Protein AF-A0A9Q1I9L5-F1 (afdb_monomer_lite)

Sequence (122 aa):
MADRPVIKAEGKSGGIVIKDEWPGYHLDLFTYPEHYSGDLECIYLPHGIIMDRTERLARNIMEDLGDHDIVVLCVLKGGYQFCADLVEFIKALSRNSTRSLLMRVDFIRVKSYLQNSAGSPE

Structure (mmCIF, N/CA/C/O backbone):
data_AF-A0A9Q1I9L5-F1
#
_entry.id   AF-A0A9Q1I9L5-F1
#
loop_
_atom_site.group_PDB
_atom_site.id
_atom_site.type_symbol
_atom_site.label_atom_id
_atom_site.label_alt_id
_atom_site.label_comp_id
_atom_site.label_asym_id
_atom_site.label_entity_id
_atom_site.label_seq_id
_atom_site.pdbx_PDB_ins_code
_atom_site.Cartn_x
_atom_site.Cartn_y
_atom_site.Cartn_z
_atom_site.occupancy
_atom_site.B_iso_or_equiv
_atom_site.auth_seq_id
_atom_site.auth_comp_id
_atom_site.auth_asym_id
_atom_site.auth_atom_id
_atom_site.pdbx_PDB_model_num
ATOM 1 N N . MET A 1 1 ? 4.963 34.955 -19.134 1.00 38.97 1 MET A N 1
ATOM 2 C CA . MET A 1 1 ? 3.870 33.976 -19.305 1.00 38.97 1 MET A CA 1
ATOM 3 C C . MET A 1 1 ? 4.490 32.740 -19.938 1.00 38.97 1 MET A C 1
ATOM 5 O O . MET A 1 1 ? 4.643 32.700 -21.146 1.00 38.97 1 MET A O 1
ATOM 9 N N . ALA A 1 2 ? 5.017 31.828 -19.120 1.00 39.06 2 ALA A N 1
ATOM 10 C CA . ALA A 1 2 ? 5.606 30.579 -19.596 1.00 39.06 2 ALA A CA 1
ATOM 11 C C . ALA A 1 2 ? 4.666 29.457 -19.164 1.00 39.06 2 ALA A C 1
ATOM 13 O O . ALA A 1 2 ? 4.464 29.241 -17.968 1.00 39.06 2 ALA A O 1
ATOM 14 N N . ASP A 1 3 ? 4.034 28.847 -20.158 1.00 41.41 3 ASP A N 1
ATOM 15 C CA . ASP A 1 3 ? 3.136 27.713 -20.020 1.00 41.41 3 ASP A CA 1
ATOM 16 C C . ASP A 1 3 ? 3.914 26.532 -19.422 1.00 41.41 3 ASP A C 1
ATOM 18 O O . ASP A 1 3 ? 4.975 26.149 -19.923 1.00 41.41 3 ASP A O 1
ATOM 22 N N . ARG A 1 4 ? 3.445 26.013 -18.284 1.00 45.28 4 ARG A N 1
ATOM 23 C CA . ARG A 1 4 ? 4.016 24.808 -17.671 1.00 45.28 4 ARG A CA 1
ATOM 24 C C . ARG A 1 4 ? 3.456 23.612 -18.435 1.00 45.28 4 ARG A C 1
ATOM 26 O O . ARG A 1 4 ? 2.237 23.537 -18.566 1.00 45.28 4 ARG A O 1
ATOM 33 N N . PRO A 1 5 ? 4.284 22.654 -18.880 1.00 41.72 5 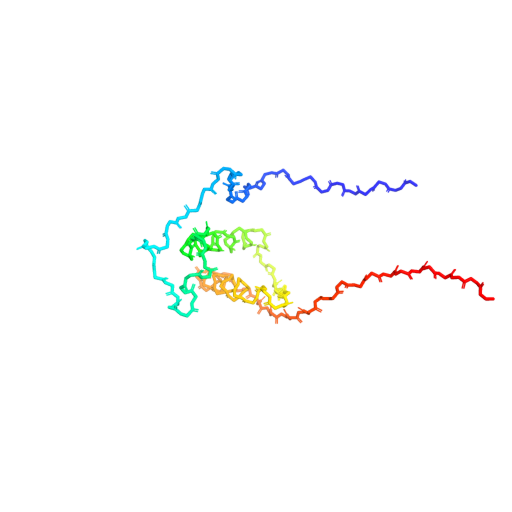PRO A N 1
ATOM 34 C CA . PRO A 1 5 ? 3.770 21.492 -19.581 1.00 41.72 5 PRO A CA 1
ATOM 35 C C . PRO A 1 5 ? 2.852 20.703 -18.642 1.00 41.72 5 PRO A C 1
ATOM 37 O O . PRO A 1 5 ? 3.290 20.153 -17.628 1.00 41.72 5 PRO A O 1
ATOM 40 N N . VAL A 1 6 ? 1.563 20.672 -18.978 1.00 44.88 6 VAL A N 1
ATOM 41 C CA . VAL A 1 6 ? 0.591 19.758 -18.382 1.00 44.88 6 VAL A CA 1
ATOM 42 C C . VAL A 1 6 ? 1.001 18.362 -18.831 1.00 44.88 6 VAL A C 1
ATOM 44 O O . VAL A 1 6 ? 0.806 17.990 -19.987 1.00 44.88 6 VAL A O 1
ATOM 47 N N . ILE A 1 7 ? 1.618 17.594 -17.931 1.00 50.94 7 ILE A N 1
ATOM 48 C CA . ILE A 1 7 ? 1.909 16.183 -18.181 1.00 50.94 7 ILE A CA 1
ATOM 49 C C . ILE A 1 7 ? 0.561 15.467 -18.270 1.00 50.94 7 ILE A C 1
ATOM 51 O O . ILE A 1 7 ? -0.093 15.193 -17.264 1.00 50.94 7 ILE A O 1
ATOM 55 N N . LYS A 1 8 ? 0.115 15.228 -19.501 1.00 36.94 8 LYS A N 1
ATOM 56 C CA . LYS A 1 8 ? -1.130 14.537 -19.813 1.00 36.94 8 LYS A CA 1
ATOM 57 C C . LYS A 1 8 ? -0.943 13.054 -19.475 1.00 36.94 8 LYS A C 1
ATOM 59 O O . LYS A 1 8 ? -0.305 12.316 -20.218 1.00 36.94 8 LYS A O 1
ATOM 64 N N . ALA A 1 9 ? -1.447 12.626 -18.320 1.00 44.03 9 ALA A N 1
ATOM 65 C CA . ALA A 1 9 ? -1.439 11.227 -17.901 1.00 44.03 9 ALA A CA 1
ATOM 66 C C . ALA A 1 9 ? -2.562 10.456 -18.617 1.00 44.03 9 ALA A C 1
ATOM 68 O O . ALA A 1 9 ? -3.571 10.103 -18.010 1.00 44.03 9 ALA A O 1
ATOM 69 N N . GLU A 1 10 ? -2.428 10.229 -19.923 1.00 44.03 10 GLU A N 1
ATOM 70 C CA . GLU A 1 10 ? -3.352 9.354 -20.651 1.00 44.03 10 GLU A CA 1
ATOM 71 C C . GLU A 1 10 ? -2.931 7.891 -20.443 1.00 44.03 10 GLU A C 1
ATOM 73 O O . GLU A 1 10 ? -1.838 7.491 -20.832 1.00 44.03 10 GLU A O 1
ATOM 78 N N . GLY A 1 11 ? -3.796 7.101 -19.792 1.00 49.97 11 GLY A N 1
ATOM 79 C CA . GLY A 1 11 ? -3.699 5.634 -19.765 1.00 49.97 11 GLY A CA 1
ATOM 80 C C . GLY A 1 11 ? -3.219 4.958 -18.474 1.00 49.97 11 GLY A C 1
ATOM 81 O O . GLY A 1 11 ? -2.927 3.766 -18.511 1.00 49.97 11 GLY A O 1
ATOM 82 N N . LYS A 1 12 ? -3.148 5.635 -17.319 1.00 61.12 12 LYS A N 1
ATOM 83 C CA . LYS A 1 12 ? -2.859 4.941 -16.046 1.00 61.12 12 LYS A CA 1
ATOM 84 C C . LYS A 1 12 ? -4.122 4.288 -15.492 1.00 61.12 12 LYS A C 1
ATOM 86 O O . LYS A 1 12 ? -5.125 4.968 -15.293 1.00 61.12 12 LYS A O 1
ATOM 91 N N . SER A 1 13 ? -4.063 2.983 -15.197 1.00 66.06 13 SER A N 1
ATOM 92 C CA . SER A 1 13 ? -5.105 2.317 -14.407 1.00 66.06 13 SER A CA 1
ATOM 93 C C . SER A 1 13 ? -5.312 3.138 -13.135 1.00 66.06 13 SER A C 1
ATOM 95 O O . SER A 1 13 ? -4.366 3.268 -12.347 1.00 66.06 13 SER A O 1
ATOM 97 N N . GLY A 1 14 ? -6.508 3.698 -12.941 1.00 76.88 14 GLY A N 1
ATOM 98 C CA . GLY A 1 14 ? -6.885 4.270 -11.652 1.00 76.88 14 GLY A CA 1
ATOM 99 C C . GLY A 1 14 ? -6.555 3.258 -10.554 1.00 76.88 14 GLY A C 1
ATOM 100 O O . GLY A 1 14 ? -6.611 2.047 -10.784 1.00 76.88 14 GLY A O 1
ATOM 101 N N . GLY A 1 15 ? -6.101 3.731 -9.394 1.00 88.94 15 GLY A N 1
ATOM 102 C CA . GLY A 1 15 ? -5.872 2.857 -8.244 1.00 88.94 15 GLY A CA 1
ATOM 103 C C . GLY A 1 15 ? -7.133 2.075 -7.854 1.00 88.94 15 GLY A C 1
ATOM 104 O O . GLY A 1 15 ? -8.181 2.179 -8.488 1.00 88.94 15 GLY A O 1
ATOM 105 N N . ILE A 1 16 ? -7.049 1.295 -6.778 1.00 92.44 16 ILE A N 1
ATOM 106 C CA . ILE A 1 16 ? -8.254 0.680 -6.212 1.00 92.44 16 ILE A CA 1
ATOM 107 C C . ILE A 1 16 ? -9.181 1.814 -5.757 1.00 92.44 16 ILE A C 1
ATOM 109 O O . ILE A 1 16 ? -8.777 2.653 -4.955 1.00 92.44 16 ILE A O 1
ATOM 113 N N . VAL A 1 17 ? -10.398 1.857 -6.302 1.00 94.81 17 VAL A N 1
ATOM 114 C CA . VAL A 1 17 ? -11.397 2.878 -5.971 1.00 94.81 17 VAL A CA 1
ATOM 115 C C . VAL A 1 17 ? -12.207 2.393 -4.775 1.00 94.81 17 VAL A C 1
ATOM 117 O O . VAL A 1 17 ? -12.971 1.436 -4.890 1.00 94.81 17 VAL A O 1
ATOM 120 N N . ILE A 1 18 ? -12.035 3.062 -3.638 1.00 94.88 18 ILE A N 1
ATOM 121 C CA . ILE A 1 18 ? -12.860 2.874 -2.444 1.00 94.88 18 ILE A CA 1
ATOM 122 C C . ILE A 1 18 ? -13.962 3.930 -2.502 1.00 94.88 18 ILE A C 1
ATOM 124 O O . ILE A 1 18 ? -13.664 5.109 -2.674 1.00 94.88 18 ILE A O 1
ATOM 128 N N . LYS A 1 19 ? -15.222 3.499 -2.440 1.00 96.25 19 LYS A N 1
ATOM 129 C CA . LYS A 1 19 ? -16.375 4.410 -2.452 1.00 96.25 19 LYS A CA 1
ATOM 130 C C . LYS A 1 19 ? -16.572 5.034 -1.073 1.00 96.25 19 LYS A C 1
ATOM 132 O O . LYS A 1 19 ? -16.243 4.396 -0.076 1.00 96.25 19 LYS A O 1
ATOM 137 N N . ASP A 1 20 ? -17.173 6.217 -1.025 1.00 95.25 20 ASP A N 1
ATOM 138 C CA . ASP A 1 20 ? -17.432 6.933 0.230 1.00 95.25 20 ASP A CA 1
ATOM 139 C C . ASP A 1 20 ? -18.367 6.145 1.162 1.00 95.25 20 ASP A C 1
ATOM 141 O O . ASP A 1 20 ? -18.229 6.208 2.380 1.00 95.25 20 ASP A O 1
ATOM 145 N N . GLU A 1 21 ? -19.271 5.330 0.606 1.00 97.12 21 GLU A N 1
ATOM 146 C CA . GLU A 1 21 ? -20.188 4.482 1.377 1.00 97.12 21 GLU A CA 1
ATOM 147 C C . GLU A 1 21 ? -19.579 3.131 1.800 1.00 97.12 21 GLU A C 1
ATOM 149 O O . GLU A 1 21 ? -20.309 2.246 2.250 1.00 97.12 21 GLU A O 1
ATOM 154 N N . TRP A 1 22 ? -18.271 2.914 1.620 1.00 96.38 22 TRP A N 1
ATOM 155 C CA . TRP A 1 22 ? -17.612 1.660 1.992 1.00 96.38 22 TRP A CA 1
ATOM 156 C C . TRP A 1 22 ? -17.544 1.497 3.523 1.00 96.38 22 TRP A C 1
ATOM 158 O O . TRP A 1 22 ? -16.831 2.259 4.178 1.00 96.38 22 TRP A O 1
ATOM 168 N N . PRO A 1 23 ? -18.211 0.480 4.107 1.00 95.00 23 PRO A N 1
ATOM 169 C CA . PRO A 1 23 ? -18.295 0.333 5.560 1.00 95.00 23 PRO A CA 1
ATOM 170 C C . PRO A 1 23 ? -17.068 -0.349 6.190 1.00 95.00 23 PRO A C 1
ATOM 172 O O . PRO A 1 23 ? -16.997 -0.466 7.409 1.00 95.00 23 PRO A O 1
ATOM 175 N N . GLY A 1 24 ? -16.114 -0.837 5.387 1.00 96.50 24 GLY A N 1
ATOM 176 C CA . GLY A 1 24 ? -15.035 -1.699 5.874 1.00 96.50 24 GLY A CA 1
ATOM 177 C C . GLY A 1 24 ? -15.499 -3.124 6.197 1.00 96.50 24 GLY A C 1
ATOM 178 O O . GLY A 1 24 ? -16.661 -3.489 6.015 1.00 96.50 24 GLY A O 1
ATOM 179 N N . TYR A 1 25 ? -14.564 -3.956 6.654 1.00 96.94 25 TYR A N 1
ATOM 180 C CA . TYR A 1 25 ? -14.848 -5.317 7.104 1.00 96.94 25 TYR A CA 1
ATOM 181 C C . TYR A 1 25 ? -14.947 -5.394 8.629 1.00 96.94 25 TYR A C 1
ATOM 183 O O . TYR A 1 25 ? -14.214 -4.712 9.347 1.00 96.94 25 TYR A O 1
ATOM 191 N N . HIS A 1 26 ? -15.808 -6.286 9.123 1.00 96.38 26 HIS A N 1
ATOM 192 C CA . HIS A 1 26 ? -15.935 -6.551 10.554 1.00 96.38 26 HIS A CA 1
ATOM 193 C C . HIS A 1 26 ? -14.647 -7.162 11.127 1.00 96.38 26 HIS A C 1
ATOM 195 O O . HIS A 1 26 ? -14.032 -8.022 10.490 1.00 96.38 26 HIS A O 1
ATOM 201 N N . LEU A 1 27 ? -14.261 -6.741 12.335 1.00 95.88 27 LEU A N 1
ATOM 202 C CA . LEU A 1 27 ? -13.012 -7.158 12.983 1.00 95.88 27 LEU A CA 1
ATOM 203 C C . LEU A 1 27 ? -12.948 -8.673 13.217 1.00 95.88 27 LEU A C 1
ATOM 205 O O . LEU A 1 27 ? -11.916 -9.276 12.949 1.00 95.88 27 LEU A O 1
ATOM 209 N N . ASP A 1 28 ? -14.066 -9.294 13.606 1.00 94.69 28 ASP A N 1
ATOM 210 C CA . ASP A 1 28 ? -14.160 -10.739 13.896 1.00 94.69 28 ASP A CA 1
ATOM 211 C C . ASP A 1 28 ? -13.838 -11.655 12.702 1.00 94.69 28 ASP A C 1
ATOM 213 O O . ASP A 1 28 ? -13.648 -12.859 12.870 1.00 94.69 28 ASP A O 1
ATOM 217 N N . LEU A 1 29 ? -13.789 -11.109 11.483 1.00 95.56 29 LEU A N 1
ATOM 218 C CA . LEU A 1 29 ? -13.415 -11.858 10.282 1.00 95.56 29 LEU A CA 1
ATOM 219 C C . LEU A 1 29 ? -11.893 -11.982 10.114 1.00 95.56 29 LEU A C 1
ATOM 221 O O . LEU A 1 29 ? -11.434 -12.718 9.239 1.00 95.56 29 LEU A O 1
ATOM 225 N N . PHE A 1 30 ? -11.109 -11.256 10.915 1.00 96.25 30 PHE A N 1
ATOM 226 C CA . PHE A 1 30 ? -9.663 -11.147 10.776 1.00 96.25 30 PHE A CA 1
ATOM 227 C C . PHE A 1 30 ? -8.950 -11.318 12.114 1.00 96.25 30 PHE A C 1
ATOM 229 O O . PHE A 1 30 ? -9.493 -11.101 13.191 1.00 96.25 30 PHE A O 1
ATOM 236 N N . THR A 1 31 ? -7.671 -11.666 12.033 1.00 94.69 31 THR A N 1
ATOM 237 C CA . THR A 1 31 ? -6.773 -11.627 13.185 1.00 94.69 31 THR A CA 1
ATOM 238 C C . THR A 1 31 ? -6.070 -10.277 13.232 1.00 94.69 31 THR A C 1
ATOM 240 O O . THR A 1 31 ? -5.481 -9.844 12.240 1.00 94.69 31 THR A O 1
ATOM 243 N N . TYR A 1 32 ? -6.098 -9.629 14.393 1.00 95.00 32 TYR A N 1
ATOM 244 C CA . TYR A 1 32 ? -5.370 -8.394 14.671 1.00 95.00 32 TYR A CA 1
ATOM 245 C C . TYR A 1 32 ? -4.821 -8.424 16.110 1.00 95.00 32 TYR A C 1
ATOM 247 O O . TYR A 1 32 ? -5.250 -9.261 16.906 1.00 95.00 32 TYR A O 1
ATOM 255 N N . PRO A 1 33 ? -3.838 -7.573 16.460 1.00 95.88 33 PRO A N 1
ATOM 256 C CA . PRO A 1 33 ? -3.245 -7.589 17.794 1.00 95.88 33 PRO A CA 1
ATOM 257 C C . PRO A 1 33 ? -4.267 -7.296 18.901 1.00 95.88 33 PRO A C 1
ATOM 259 O O . PRO A 1 33 ? -4.954 -6.278 18.861 1.00 95.88 33 PRO A O 1
ATOM 262 N N . GLU A 1 34 ? -4.308 -8.150 19.929 1.00 94.50 34 GLU A N 1
ATOM 263 C CA . GLU A 1 34 ? -5.305 -8.072 21.012 1.00 94.50 34 GLU A CA 1
ATOM 264 C C . GLU A 1 34 ? -5.270 -6.752 21.790 1.00 94.50 34 GLU A C 1
ATOM 266 O O . GLU A 1 34 ? -6.302 -6.279 22.253 1.00 94.50 34 GLU A O 1
ATOM 271 N N . HIS A 1 35 ? -4.099 -6.122 21.906 1.00 96.81 35 HIS A N 1
ATOM 272 C CA . HIS A 1 35 ? -3.947 -4.850 22.616 1.00 96.81 35 HIS A CA 1
ATOM 273 C C . HIS A 1 35 ? -4.596 -3.655 21.898 1.00 96.81 35 HIS A C 1
ATOM 275 O O . HIS A 1 35 ? -4.617 -2.576 22.473 1.00 96.81 35 HIS A O 1
ATOM 281 N N . TYR A 1 36 ? -5.107 -3.840 20.675 1.00 96.00 36 TYR A N 1
ATOM 282 C CA . TYR A 1 36 ? -5.944 -2.863 19.967 1.00 96.00 36 TYR A CA 1
ATOM 283 C C . TYR A 1 36 ? -7.438 -3.211 20.020 1.00 96.00 36 TYR A C 1
ATOM 285 O O . TYR A 1 36 ? -8.252 -2.604 19.321 1.00 96.00 36 TYR A O 1
ATOM 293 N N . SER A 1 37 ? -7.826 -4.223 20.798 1.00 93.75 37 SER A N 1
ATOM 294 C CA . SER A 1 37 ? -9.231 -4.592 20.943 1.00 93.75 37 SER A CA 1
ATOM 295 C C . SER A 1 37 ? -10.022 -3.459 21.599 1.00 93.75 37 SER A C 1
ATOM 297 O O . SER A 1 37 ? -9.676 -3.005 22.686 1.00 93.75 37 SER A O 1
ATOM 299 N N . GLY A 1 38 ? -11.077 -2.998 20.923 1.00 94.81 38 GLY A N 1
ATOM 300 C CA . GLY A 1 38 ? -11.882 -1.843 21.334 1.00 94.81 38 GLY A CA 1
ATOM 301 C C . GLY A 1 38 ? -11.399 -0.490 20.795 1.00 94.81 38 GLY A C 1
ATOM 302 O O . GLY A 1 38 ? -12.163 0.469 20.854 1.00 94.81 38 GLY A O 1
ATOM 303 N N . ASP A 1 39 ? -10.194 -0.418 20.217 1.00 97.12 39 ASP A N 1
ATOM 304 C CA . ASP A 1 39 ? -9.633 0.820 19.648 1.00 97.12 39 ASP A CA 1
ATOM 305 C C . ASP A 1 39 ? -9.870 0.954 18.134 1.00 97.12 39 ASP A C 1
ATOM 307 O O . ASP A 1 39 ? -9.633 2.011 17.546 1.00 97.12 39 ASP A O 1
ATOM 311 N N . LEU A 1 40 ? -10.307 -0.127 17.482 1.00 96.69 40 LEU A N 1
ATOM 312 C CA . LEU A 1 40 ? -10.552 -0.190 16.044 1.00 96.69 40 LEU A CA 1
ATOM 313 C C . LEU A 1 40 ? -12.054 -0.291 15.768 1.00 96.69 40 LEU A C 1
ATOM 315 O O . LEU A 1 40 ? -12.767 -1.015 16.455 1.00 96.69 40 LEU A O 1
ATOM 319 N N . GLU A 1 41 ? -12.522 0.404 14.732 1.00 96.12 41 GLU A N 1
ATOM 320 C CA . GLU A 1 41 ? -13.920 0.334 14.286 1.00 96.12 41 GLU A CA 1
ATOM 321 C C . GLU A 1 41 ? -14.130 -0.788 13.258 1.00 96.12 41 GLU A C 1
ATOM 323 O O . GLU A 1 41 ? -15.060 -1.584 13.365 1.00 96.12 41 GLU A O 1
ATOM 328 N N . CYS A 1 42 ? -13.247 -0.881 12.260 1.00 96.31 42 CYS A N 1
ATOM 329 C CA . CYS A 1 42 ? -13.314 -1.881 11.198 1.00 96.31 42 CYS A CA 1
ATOM 330 C C . CYS A 1 42 ? -11.932 -2.132 10.573 1.00 96.31 42 CYS A C 1
ATOM 332 O O . CYS A 1 42 ? -10.999 -1.337 10.727 1.00 96.31 42 CYS A O 1
ATOM 334 N N . ILE A 1 43 ? -11.801 -3.218 9.806 1.00 97.44 43 ILE A N 1
ATOM 335 C CA . ILE A 1 43 ? -10.673 -3.407 8.887 1.00 97.44 43 ILE A CA 1
ATOM 336 C C . ILE A 1 43 ? -11.008 -2.705 7.570 1.00 9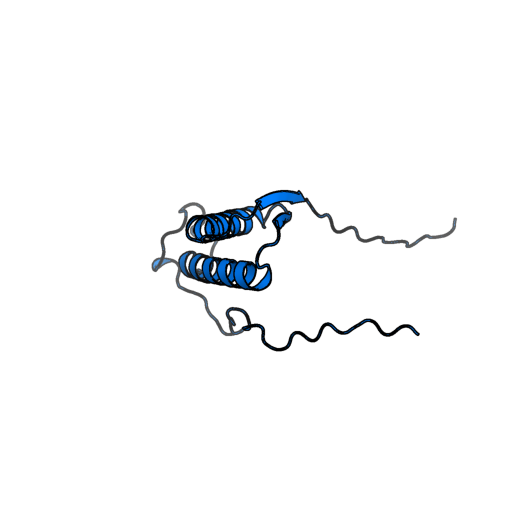7.44 43 ILE A C 1
ATOM 338 O O . ILE A 1 43 ? -11.821 -3.191 6.787 1.00 97.44 43 ILE A O 1
ATOM 342 N N . TYR A 1 44 ? -10.369 -1.566 7.301 1.00 96.75 44 TYR A N 1
ATOM 343 C CA . TYR A 1 44 ? -10.666 -0.784 6.095 1.00 96.75 44 TYR A CA 1
ATOM 344 C C . TYR A 1 44 ? -10.044 -1.388 4.827 1.00 96.75 44 TYR A C 1
ATOM 346 O O . TYR A 1 44 ? -10.707 -1.535 3.800 1.00 96.75 44 TYR A O 1
ATOM 354 N N . LEU A 1 45 ? -8.773 -1.789 4.925 1.00 96.62 45 LEU A N 1
ATOM 355 C CA . LEU A 1 45 ? -8.013 -2.461 3.875 1.00 96.62 45 LEU A CA 1
ATOM 356 C C . LEU A 1 45 ? -7.277 -3.671 4.470 1.00 96.62 45 LEU A C 1
ATOM 358 O O . LEU A 1 45 ? -6.326 -3.487 5.231 1.00 96.62 45 LEU A O 1
ATOM 362 N N . PRO A 1 46 ? -7.686 -4.905 4.134 1.00 97.00 46 PRO A N 1
ATOM 363 C CA . PRO A 1 46 ? -6.970 -6.107 4.533 1.00 97.00 46 PRO A CA 1
ATOM 364 C C . PRO A 1 46 ? -5.542 -6.128 3.984 1.00 97.00 46 PRO A C 1
ATOM 366 O O . PRO A 1 46 ? -5.301 -5.745 2.837 1.00 97.00 46 PRO A O 1
ATOM 369 N N . HIS A 1 47 ? -4.613 -6.671 4.772 1.00 96.94 47 HIS A N 1
ATOM 370 C CA . HIS A 1 47 ? -3.201 -6.786 4.396 1.00 96.94 47 HIS A CA 1
ATOM 371 C C . HIS A 1 47 ? -3.000 -7.473 3.034 1.00 96.94 47 HIS A C 1
ATOM 373 O O . HIS A 1 47 ? -2.228 -6.991 2.214 1.00 96.94 47 HIS A O 1
ATOM 379 N N . GLY A 1 48 ? -3.745 -8.548 2.747 1.00 96.69 48 GLY A N 1
ATOM 380 C CA . GLY A 1 48 ? -3.655 -9.254 1.463 1.00 96.69 48 GLY A CA 1
ATOM 381 C C . GLY A 1 48 ? -3.941 -8.358 0.252 1.00 96.69 48 GLY A C 1
ATOM 382 O O . GLY A 1 48 ? -3.161 -8.345 -0.691 1.00 96.69 48 GLY A O 1
ATOM 383 N N . ILE A 1 49 ? -4.981 -7.516 0.322 1.00 96.44 49 ILE A N 1
ATOM 384 C CA . ILE A 1 49 ? -5.328 -6.583 -0.765 1.00 96.44 49 ILE A CA 1
ATOM 385 C C . ILE A 1 49 ? -4.208 -5.554 -0.982 1.00 96.44 49 ILE A C 1
ATOM 387 O O . ILE A 1 49 ? -3.908 -5.181 -2.119 1.00 96.44 49 ILE A O 1
ATOM 391 N N . ILE A 1 50 ? -3.570 -5.100 0.102 1.00 97.44 50 ILE A N 1
ATOM 392 C CA . ILE A 1 50 ? -2.425 -4.183 0.033 1.00 97.44 50 ILE A CA 1
ATOM 393 C C . ILE A 1 50 ? -1.243 -4.868 -0.661 1.00 97.44 50 ILE A C 1
ATOM 395 O O . ILE A 1 50 ? -0.634 -4.261 -1.545 1.00 97.44 50 ILE A O 1
ATOM 399 N N . MET A 1 51 ? -0.948 -6.125 -0.320 1.00 98.00 51 MET A N 1
ATOM 400 C CA . MET A 1 51 ? 0.136 -6.895 -0.941 1.00 98.00 51 MET A CA 1
ATOM 401 C C . MET A 1 51 ? -0.115 -7.138 -2.431 1.00 98.00 51 MET A C 1
ATOM 403 O O . MET A 1 51 ? 0.753 -6.812 -3.241 1.00 98.00 51 MET A O 1
ATOM 407 N N . ASP A 1 52 ? -1.315 -7.587 -2.807 1.00 97.12 52 ASP A N 1
ATOM 408 C CA . ASP A 1 52 ? -1.696 -7.819 -4.208 1.00 97.12 52 ASP A CA 1
ATOM 409 C C . ASP A 1 52 ? -1.546 -6.540 -5.041 1.00 97.12 52 ASP A C 1
ATOM 411 O O . ASP A 1 52 ? -1.022 -6.535 -6.164 1.00 97.12 52 ASP A O 1
ATOM 415 N N . ARG A 1 53 ? -1.978 -5.403 -4.477 1.00 96.62 53 ARG A N 1
ATOM 416 C CA . ARG A 1 53 ? -1.843 -4.122 -5.165 1.00 96.62 53 ARG A CA 1
ATOM 417 C C . ARG A 1 53 ? -0.391 -3.675 -5.257 1.00 96.62 53 ARG A C 1
ATOM 419 O O . ARG A 1 53 ? -0.003 -3.145 -6.299 1.00 96.62 53 ARG A O 1
ATOM 426 N N . THR A 1 54 ? 0.394 -3.875 -4.206 1.00 97.44 54 THR A N 1
ATOM 427 C CA . THR A 1 54 ? 1.819 -3.521 -4.175 1.00 97.44 54 THR A CA 1
ATOM 428 C C . THR A 1 54 ? 2.608 -4.336 -5.199 1.00 97.44 54 THR A C 1
ATOM 430 O O . THR A 1 54 ? 3.411 -3.758 -5.933 1.00 97.44 54 THR A O 1
ATOM 433 N N . GLU A 1 55 ? 2.308 -5.627 -5.364 1.00 96.50 55 GLU A N 1
ATOM 434 C CA . GLU A 1 55 ? 2.901 -6.453 -6.422 1.00 96.50 55 GLU A CA 1
ATOM 435 C C . GLU A 1 55 ? 2.575 -5.892 -7.815 1.00 96.50 55 GLU A C 1
ATOM 437 O O . GLU A 1 55 ? 3.463 -5.720 -8.658 1.00 96.50 55 GLU A O 1
ATOM 442 N N . ARG A 1 56 ? 1.303 -5.551 -8.069 1.00 95.69 56 ARG A N 1
ATOM 443 C CA . ARG A 1 56 ? 0.908 -4.965 -9.359 1.00 95.69 56 ARG A CA 1
ATOM 444 C C . ARG A 1 56 ? 1.604 -3.627 -9.608 1.00 95.69 56 ARG A C 1
ATOM 446 O O . ARG A 1 56 ? 2.006 -3.363 -10.738 1.00 95.69 56 ARG A O 1
ATOM 453 N N . LEU A 1 57 ? 1.764 -2.798 -8.575 1.00 95.56 57 LEU A N 1
ATOM 454 C CA . LEU A 1 57 ? 2.508 -1.541 -8.669 1.00 95.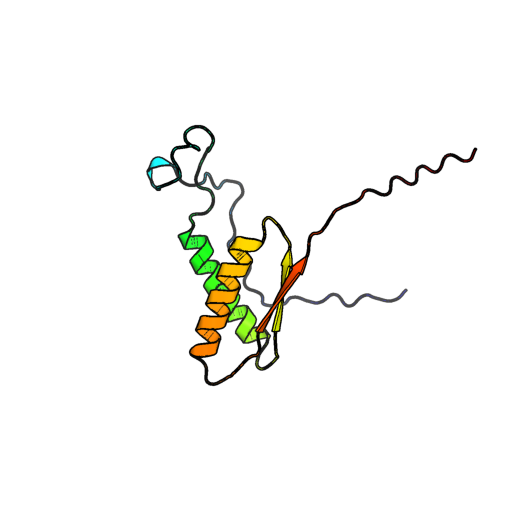56 57 LEU A CA 1
ATOM 455 C C . LEU A 1 57 ? 3.985 -1.780 -9.003 1.00 95.56 57 LEU A C 1
ATOM 457 O O . LEU A 1 57 ? 4.508 -1.080 -9.865 1.00 95.56 57 LEU A O 1
ATOM 461 N N . ALA A 1 58 ? 4.633 -2.778 -8.397 1.00 93.88 58 ALA A N 1
ATOM 462 C CA . ALA A 1 58 ? 6.014 -3.142 -8.714 1.00 93.88 58 ALA A CA 1
ATOM 463 C C . ALA A 1 58 ? 6.184 -3.520 -10.195 1.00 93.88 58 ALA A C 1
ATOM 465 O O . ALA A 1 58 ? 7.106 -3.035 -10.849 1.00 93.88 58 ALA A O 1
ATOM 466 N N . ARG A 1 59 ? 5.261 -4.325 -10.744 1.00 92.56 59 ARG A N 1
ATOM 467 C CA . ARG A 1 59 ? 5.262 -4.692 -12.174 1.00 92.56 59 ARG A CA 1
ATOM 468 C C . ARG A 1 59 ? 5.120 -3.466 -13.071 1.00 92.56 59 ARG A C 1
ATOM 470 O O . ARG A 1 59 ? 5.934 -3.288 -13.967 1.00 92.56 59 ARG A O 1
ATOM 477 N N . ASN A 1 60 ? 4.157 -2.593 -12.775 1.00 92.75 60 ASN A N 1
ATOM 478 C CA . ASN A 1 60 ? 3.952 -1.362 -13.541 1.00 92.75 60 ASN A CA 1
ATOM 479 C C . ASN A 1 60 ? 5.197 -0.455 -13.504 1.00 92.75 60 ASN A C 1
ATOM 481 O O . ASN A 1 60 ? 5.592 0.095 -14.522 1.00 92.75 60 ASN A O 1
ATOM 485 N N . ILE A 1 61 ? 5.839 -0.321 -12.338 1.00 91.31 61 ILE A N 1
ATOM 486 C CA . ILE A 1 61 ? 7.067 0.469 -12.177 1.00 91.31 61 ILE A CA 1
ATOM 487 C C . ILE A 1 61 ? 8.206 -0.107 -13.025 1.00 91.31 61 ILE A C 1
ATOM 489 O O . ILE A 1 61 ? 8.920 0.649 -13.676 1.00 91.31 61 ILE A O 1
ATOM 493 N N . MET A 1 62 ? 8.379 -1.430 -13.032 1.00 88.25 62 MET A N 1
ATOM 494 C CA . MET A 1 62 ? 9.412 -2.079 -13.844 1.00 88.25 62 MET A CA 1
ATOM 495 C C . MET A 1 62 ? 9.132 -2.002 -15.348 1.00 88.25 62 MET A C 1
ATOM 497 O O . MET A 1 62 ? 10.071 -1.862 -16.128 1.00 88.25 62 MET A O 1
ATOM 501 N N . GLU A 1 63 ? 7.864 -2.076 -15.755 1.00 89.31 63 GLU A N 1
ATOM 502 C CA . GLU A 1 63 ? 7.447 -1.856 -17.144 1.00 89.31 63 GLU A CA 1
ATOM 503 C C . GLU A 1 63 ? 7.753 -0.414 -17.589 1.00 89.31 63 GLU A C 1
ATOM 505 O O . GLU A 1 63 ? 8.299 -0.220 -18.674 1.00 89.31 63 GLU A O 1
ATOM 510 N N . ASP A 1 64 ? 7.481 0.575 -16.728 1.00 88.88 64 ASP A N 1
ATOM 511 C CA . ASP A 1 64 ? 7.718 1.999 -17.000 1.00 88.88 64 ASP A CA 1
ATOM 512 C C . ASP A 1 64 ? 9.220 2.370 -17.003 1.00 88.88 64 ASP A C 1
ATOM 514 O O . ASP A 1 64 ? 9.649 3.201 -17.805 1.00 88.88 64 ASP A O 1
ATOM 518 N N . LEU A 1 65 ? 10.028 1.792 -16.102 1.00 84.69 65 LEU A N 1
ATOM 519 C CA . LEU A 1 65 ? 11.456 2.126 -15.944 1.00 84.69 65 LEU A CA 1
ATOM 520 C C . LEU A 1 65 ? 12.378 1.417 -16.944 1.00 84.69 65 LEU A C 1
ATOM 522 O O . LEU A 1 65 ? 13.485 1.900 -17.186 1.00 84.69 65 LEU A O 1
ATOM 526 N N . GLY A 1 66 ? 11.959 0.293 -17.527 1.00 80.19 66 GLY A N 1
ATOM 527 C CA . GLY A 1 66 ? 12.775 -0.445 -18.491 1.00 80.19 66 GLY A CA 1
ATOM 528 C C . GLY A 1 66 ? 14.102 -0.937 -17.895 1.00 80.19 66 GLY A C 1
ATOM 529 O O . GLY A 1 66 ? 14.100 -1.655 -16.898 1.00 80.19 66 GLY A O 1
ATOM 530 N N . ASP A 1 67 ? 15.224 -0.562 -18.522 1.00 79.75 67 ASP A N 1
ATOM 531 C CA . ASP A 1 67 ? 16.585 -1.011 -18.169 1.00 79.75 67 ASP A CA 1
ATOM 532 C C . ASP A 1 67 ? 17.379 0.021 -17.336 1.00 79.75 67 ASP A C 1
ATOM 534 O O . ASP A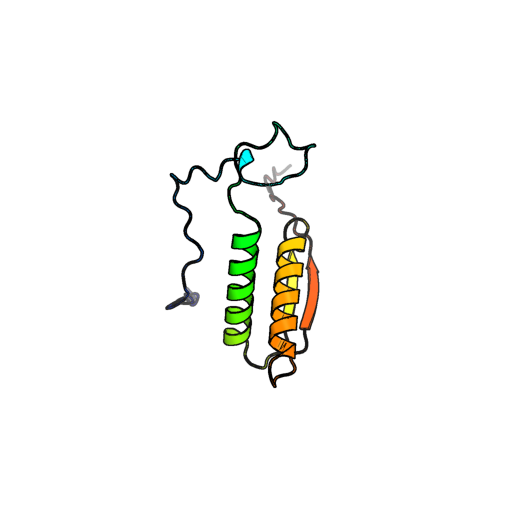 1 67 ? 18.606 -0.039 -17.253 1.00 79.75 67 ASP A O 1
ATOM 538 N N . HIS A 1 68 ? 16.703 1.006 -16.741 1.00 83.69 68 HIS A N 1
ATOM 539 C CA . HIS A 1 68 ? 17.357 2.058 -15.963 1.00 83.69 68 HIS A CA 1
ATOM 540 C C . HIS A 1 68 ? 17.569 1.666 -14.496 1.00 83.69 68 HIS A C 1
ATOM 542 O O . HIS A 1 68 ? 16.667 1.142 -13.845 1.00 83.69 68 HIS A O 1
ATOM 548 N N . ASP A 1 69 ? 18.743 2.002 -13.952 1.00 86.25 69 ASP A N 1
ATOM 549 C CA . ASP A 1 69 ? 19.018 1.894 -12.518 1.00 86.25 69 ASP A CA 1
ATOM 550 C C . ASP A 1 69 ? 18.059 2.769 -11.699 1.00 86.25 69 ASP A C 1
ATOM 552 O O . ASP A 1 69 ? 17.698 3.882 -12.094 1.00 86.25 69 ASP A O 1
ATOM 556 N N . ILE A 1 70 ? 17.676 2.280 -10.518 1.00 88.69 70 ILE A N 1
ATOM 557 C CA . ILE A 1 70 ? 16.601 2.868 -9.712 1.00 88.69 70 ILE A CA 1
ATOM 558 C C . ILE A 1 70 ? 17.136 3.273 -8.340 1.00 88.69 70 ILE A C 1
ATOM 560 O O . ILE A 1 70 ? 17.817 2.506 -7.653 1.00 88.69 70 ILE A O 1
ATOM 564 N N . VAL A 1 71 ? 16.768 4.477 -7.901 1.00 92.81 71 VAL A N 1
ATOM 565 C CA . VAL A 1 71 ? 16.919 4.914 -6.509 1.00 92.81 71 VAL A CA 1
ATOM 566 C C . VAL A 1 71 ? 15.531 5.073 -5.898 1.00 92.81 71 VAL A C 1
ATOM 568 O O . VAL A 1 71 ? 14.739 5.903 -6.339 1.00 92.81 71 VAL A O 1
ATOM 571 N N . VAL A 1 72 ? 15.231 4.271 -4.880 1.00 94.50 72 VAL A N 1
ATOM 572 C CA . VAL A 1 72 ? 13.973 4.319 -4.133 1.00 94.50 72 VAL A CA 1
ATOM 573 C C . VAL A 1 72 ? 14.139 5.260 -2.947 1.00 94.50 72 VAL A C 1
ATOM 575 O O . VAL A 1 72 ? 14.939 5.000 -2.054 1.00 94.50 72 VAL A O 1
ATOM 578 N N . LEU A 1 73 ? 13.374 6.349 -2.922 1.00 96.88 73 LEU A N 1
ATOM 579 C CA . LEU A 1 73 ? 13.413 7.337 -1.846 1.00 96.88 73 LEU A CA 1
ATOM 580 C C . LEU A 1 73 ? 12.229 7.142 -0.888 1.00 96.88 73 LEU A C 1
ATOM 582 O O . LEU A 1 73 ? 11.103 7.544 -1.182 1.00 96.88 73 LEU A O 1
ATOM 586 N N . CYS A 1 74 ? 12.475 6.536 0.271 1.00 97.38 74 CYS A N 1
ATOM 587 C CA . CYS A 1 74 ? 11.455 6.264 1.278 1.00 97.38 74 CYS A CA 1
ATOM 588 C C . CYS A 1 74 ? 11.204 7.481 2.179 1.00 97.38 74 CYS A C 1
ATOM 590 O O . CYS A 1 74 ? 12.100 7.955 2.884 1.00 97.38 74 CYS A O 1
ATOM 592 N N . VAL A 1 75 ? 9.951 7.938 2.235 1.00 96.81 75 VAL A N 1
ATOM 593 C CA . VAL A 1 75 ? 9.517 8.999 3.155 1.00 96.81 75 VAL A CA 1
ATOM 594 C C . VAL A 1 75 ? 9.115 8.400 4.504 1.00 96.81 75 VAL A C 1
ATOM 596 O O . VAL A 1 75 ? 8.124 7.680 4.629 1.00 96.81 75 VAL A O 1
ATOM 599 N N . LEU A 1 76 ? 9.885 8.722 5.540 1.00 95.38 76 LEU A N 1
ATOM 600 C CA . LEU A 1 76 ? 9.674 8.252 6.906 1.00 95.38 76 LEU A CA 1
ATOM 601 C C . LEU A 1 76 ? 8.701 9.145 7.699 1.00 95.38 76 LEU A C 1
ATOM 603 O O . LEU A 1 76 ? 8.636 10.357 7.502 1.00 95.38 76 LEU A O 1
ATOM 607 N N . LYS A 1 77 ? 7.979 8.598 8.688 1.00 93.12 77 LYS A N 1
ATOM 608 C CA . LYS A 1 77 ? 8.061 7.201 9.170 1.00 93.12 77 LYS A CA 1
ATOM 609 C C . LYS A 1 77 ? 7.093 6.251 8.469 1.00 93.12 77 LYS A C 1
ATOM 611 O O . LYS A 1 77 ? 7.493 5.138 8.172 1.00 93.12 77 LYS A O 1
ATOM 616 N N . GLY A 1 78 ? 5.867 6.690 8.181 1.00 93.44 78 GLY A N 1
ATOM 617 C CA . GLY A 1 78 ? 4.773 5.814 7.737 1.00 93.44 78 GLY A CA 1
ATOM 618 C C . GLY A 1 78 ? 5.014 5.058 6.427 1.00 93.44 78 GLY A C 1
ATOM 619 O O . GLY A 1 78 ? 4.427 4.004 6.233 1.00 93.44 78 GLY A O 1
ATOM 620 N N . GLY A 1 79 ? 5.909 5.534 5.554 1.00 94.25 79 GLY A N 1
ATOM 621 C CA . GLY A 1 79 ? 6.205 4.868 4.283 1.00 94.25 79 GLY A CA 1
ATOM 622 C C . GLY A 1 79 ? 7.074 3.613 4.391 1.00 94.25 79 GLY A C 1
ATOM 623 O O . GLY A 1 79 ? 7.266 2.946 3.380 1.00 94.25 79 GLY A O 1
ATOM 624 N N . TYR A 1 80 ? 7.616 3.282 5.572 1.00 96.44 80 TYR A N 1
ATOM 625 C CA . TYR A 1 80 ? 8.641 2.239 5.687 1.00 96.44 80 TYR A CA 1
ATOM 626 C C . TYR A 1 80 ? 8.144 0.835 5.304 1.00 96.44 80 TYR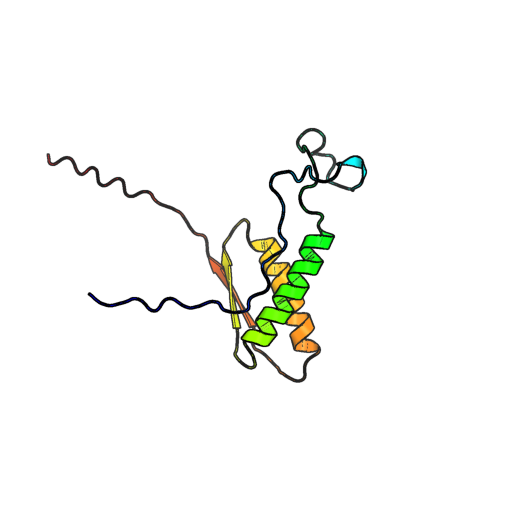 A C 1
ATOM 628 O O . TYR A 1 80 ? 8.862 0.140 4.592 1.00 96.44 80 TYR A O 1
ATOM 636 N N . GLN A 1 81 ? 6.938 0.431 5.734 1.00 96.75 81 GLN A N 1
ATOM 637 C CA . GLN A 1 81 ? 6.388 -0.903 5.429 1.00 96.75 81 GLN A CA 1
ATOM 638 C C . GLN A 1 81 ? 6.128 -1.034 3.933 1.00 96.75 81 GLN A C 1
ATOM 640 O O . GLN A 1 81 ? 6.743 -1.863 3.275 1.00 96.75 81 GLN A O 1
ATOM 645 N N . PHE A 1 82 ? 5.344 -0.106 3.376 1.00 97.56 82 PHE A N 1
ATOM 646 C CA . PHE A 1 82 ? 5.059 -0.069 1.944 1.00 97.56 82 PHE A CA 1
ATOM 647 C C . PHE A 1 82 ? 6.333 -0.048 1.090 1.00 97.56 82 PHE A C 1
ATOM 649 O O . PHE A 1 82 ? 6.427 -0.762 0.095 1.00 97.56 82 PHE A O 1
ATOM 656 N N . CYS A 1 83 ? 7.333 0.754 1.472 1.00 97.19 83 CYS A N 1
ATOM 657 C CA . CYS A 1 83 ? 8.595 0.803 0.743 1.00 97.19 83 CYS A CA 1
ATOM 658 C C . CYS A 1 83 ? 9.348 -0.530 0.811 1.00 97.19 83 CYS A C 1
ATOM 660 O O . CYS A 1 83 ? 9.920 -0.942 -0.197 1.00 97.19 83 CYS A O 1
ATOM 662 N N . ALA A 1 84 ? 9.377 -1.187 1.973 1.00 96.88 84 ALA A N 1
ATOM 663 C CA . ALA A 1 84 ? 10.021 -2.486 2.125 1.00 96.88 84 ALA A CA 1
ATOM 664 C C . ALA A 1 84 ? 9.339 -3.546 1.246 1.00 96.88 84 ALA A C 1
ATOM 666 O O . ALA A 1 84 ? 10.028 -4.214 0.473 1.00 96.88 84 ALA A O 1
ATOM 667 N N . ASP A 1 85 ? 8.008 -3.624 1.294 1.00 97.62 85 ASP A N 1
ATOM 668 C CA . ASP A 1 85 ? 7.219 -4.580 0.510 1.00 97.62 85 ASP A CA 1
ATOM 669 C C . ASP A 1 85 ? 7.394 -4.341 -0.995 1.00 97.62 85 ASP A C 1
ATOM 671 O O . ASP A 1 85 ? 7.674 -5.266 -1.761 1.00 97.62 85 ASP A O 1
ATOM 675 N N . LEU A 1 86 ? 7.316 -3.079 -1.430 1.00 96.81 86 LEU A N 1
ATOM 676 C CA . LEU A 1 86 ? 7.497 -2.703 -2.831 1.00 96.81 86 LEU A CA 1
ATOM 677 C C . LEU A 1 86 ? 8.897 -3.062 -3.345 1.00 96.81 86 LEU A C 1
ATOM 679 O O . LEU A 1 86 ? 9.033 -3.628 -4.430 1.00 96.81 86 LEU A O 1
ATOM 683 N N . VAL A 1 87 ? 9.939 -2.748 -2.571 1.00 94.75 87 VAL A N 1
ATOM 684 C CA . VAL A 1 87 ? 11.326 -3.085 -2.917 1.00 94.75 87 VAL A CA 1
ATOM 685 C C . VAL A 1 87 ? 11.508 -4.597 -3.018 1.00 94.75 87 VAL A C 1
ATOM 687 O O . VAL A 1 87 ? 12.213 -5.057 -3.918 1.00 94.75 87 VAL A O 1
ATOM 690 N N . GLU A 1 88 ? 10.881 -5.378 -2.140 1.00 95.00 88 GLU A N 1
ATOM 691 C CA . GLU A 1 88 ? 10.967 -6.838 -2.193 1.00 95.00 88 GLU A CA 1
ATOM 692 C C . GLU A 1 88 ? 10.309 -7.400 -3.459 1.00 95.00 88 GLU A C 1
ATOM 694 O O . GLU A 1 88 ? 10.924 -8.210 -4.158 1.00 95.00 88 GLU A O 1
ATOM 699 N N . PHE A 1 89 ? 9.131 -6.896 -3.843 1.00 95.06 89 PHE A N 1
ATOM 700 C CA . PHE A 1 89 ? 8.502 -7.277 -5.110 1.00 95.06 89 PHE A CA 1
ATOM 701 C C . PHE A 1 89 ? 9.348 -6.888 -6.331 1.00 95.06 89 PHE A C 1
ATOM 703 O O . PHE A 1 89 ? 9.521 -7.706 -7.236 1.00 95.06 89 PHE A O 1
ATOM 710 N N . ILE A 1 90 ? 9.940 -5.688 -6.357 1.00 92.25 90 ILE A N 1
ATOM 711 C CA . ILE A 1 90 ? 10.833 -5.267 -7.454 1.00 92.25 90 ILE A CA 1
ATOM 712 C C . ILE A 1 90 ? 12.077 -6.168 -7.516 1.00 92.25 90 ILE A C 1
ATOM 714 O O . ILE A 1 90 ? 12.478 -6.597 -8.600 1.00 92.25 90 ILE A O 1
ATOM 718 N N . LYS A 1 91 ? 12.684 -6.514 -6.372 1.00 89.81 91 LYS A N 1
ATOM 719 C CA . LYS A 1 91 ? 13.820 -7.453 -6.320 1.00 89.81 91 LYS A CA 1
ATOM 720 C C . LYS A 1 91 ? 13.435 -8.828 -6.858 1.00 89.81 91 LYS A C 1
ATOM 722 O O . LYS A 1 91 ? 14.203 -9.411 -7.624 1.00 89.81 91 LYS A O 1
ATOM 727 N N . ALA A 1 92 ? 12.271 -9.345 -6.466 1.00 91.50 92 ALA A N 1
ATOM 728 C CA . ALA A 1 92 ? 11.777 -10.635 -6.930 1.00 91.50 92 ALA A CA 1
ATOM 729 C C . ALA A 1 92 ? 11.569 -10.640 -8.451 1.00 91.50 92 ALA A C 1
ATOM 731 O O . ALA A 1 92 ? 12.007 -11.566 -9.130 1.00 91.50 92 ALA A O 1
ATOM 732 N N . LEU A 1 93 ? 10.966 -9.590 -9.005 1.00 89.44 93 LEU A N 1
ATOM 733 C CA . LEU A 1 93 ? 10.767 -9.450 -10.447 1.00 89.44 93 LEU A CA 1
ATOM 734 C C . LEU A 1 93 ? 12.094 -9.293 -11.208 1.00 89.44 93 LEU A C 1
ATOM 736 O O . LEU A 1 93 ? 12.274 -9.930 -12.242 1.00 89.44 93 LEU A O 1
ATOM 740 N N . SER A 1 94 ? 13.041 -8.518 -10.672 1.00 85.81 94 SER A N 1
ATOM 741 C CA . SER A 1 94 ? 14.378 -8.328 -11.253 1.00 85.81 94 SER A CA 1
ATOM 742 C C . SER A 1 94 ? 15.145 -9.650 -11.366 1.00 85.81 94 SER A C 1
ATOM 744 O O . SER A 1 94 ? 15.617 -9.992 -12.449 1.00 85.81 94 SER A O 1
ATOM 746 N N . ARG A 1 95 ? 15.165 -10.462 -10.295 1.00 84.88 95 ARG A N 1
ATOM 747 C CA . ARG A 1 95 ? 15.819 -11.790 -10.273 1.00 84.88 95 ARG A CA 1
ATOM 748 C C . ARG A 1 95 ? 15.235 -12.784 -11.276 1.00 84.88 95 ARG A C 1
ATOM 750 O O . ARG A 1 95 ? 15.952 -13.659 -11.746 1.00 84.88 95 ARG A O 1
ATOM 757 N N . ASN A 1 96 ? 13.939 -12.678 -11.554 1.00 82.31 96 ASN A N 1
ATOM 758 C CA . ASN A 1 96 ? 13.239 -13.557 -12.490 1.00 82.31 96 ASN A CA 1
ATOM 759 C C . ASN A 1 96 ? 13.284 -13.042 -13.936 1.00 82.31 96 ASN A C 1
ATOM 761 O O . ASN A 1 96 ? 12.735 -13.681 -14.833 1.00 82.31 96 ASN A O 1
ATOM 765 N N . SER A 1 97 ? 13.920 -11.894 -14.174 1.00 74.88 97 SER A N 1
ATOM 766 C CA . SER A 1 97 ? 14.116 -11.338 -15.505 1.00 74.88 97 SER A CA 1
ATOM 767 C C . SER A 1 97 ? 15.559 -11.547 -15.968 1.00 74.88 97 SER A C 1
ATOM 769 O O . SER A 1 97 ? 16.479 -11.704 -15.170 1.00 74.88 97 SER A O 1
ATOM 771 N N . THR A 1 98 ? 15.785 -11.501 -17.278 1.00 67.94 98 THR A N 1
ATOM 772 C CA . THR A 1 98 ? 17.135 -11.502 -17.862 1.00 67.94 98 THR A CA 1
ATOM 773 C C . THR A 1 98 ? 17.876 -10.170 -17.680 1.00 67.94 98 THR A C 1
ATOM 775 O O . THR A 1 98 ? 19.029 -10.053 -18.093 1.00 67.94 98 THR A O 1
ATOM 778 N N . ARG A 1 99 ? 17.230 -9.161 -17.081 1.00 67.88 99 ARG A N 1
ATOM 779 C CA . ARG A 1 99 ? 17.725 -7.790 -16.924 1.00 67.88 99 ARG A CA 1
ATOM 780 C C . ARG A 1 99 ? 18.216 -7.579 -15.492 1.00 67.88 99 ARG A C 1
ATOM 782 O O . ARG A 1 99 ? 17.468 -7.758 -14.536 1.00 67.88 99 ARG A O 1
ATOM 789 N N . SER A 1 100 ? 19.477 -7.180 -15.346 1.00 66.88 100 SER A N 1
ATOM 790 C CA . SER A 1 100 ? 20.073 -6.837 -14.052 1.00 66.88 100 SER A CA 1
ATOM 791 C C . SER A 1 100 ? 19.957 -5.332 -13.817 1.00 66.88 100 SER A C 1
ATOM 793 O O . SER A 1 100 ? 20.733 -4.572 -14.386 1.00 66.88 100 SER A O 1
ATOM 795 N N . LEU A 1 101 ? 19.020 -4.914 -12.963 1.00 73.44 101 LEU A N 1
ATOM 796 C CA . LEU A 1 101 ? 18.863 -3.517 -12.536 1.00 73.44 101 LEU A CA 1
ATOM 797 C C . LEU A 1 101 ? 19.580 -3.272 -11.205 1.00 73.44 101 LEU A C 1
ATOM 799 O O . LEU A 1 101 ? 19.344 -4.009 -10.238 1.00 73.44 101 LEU A O 1
ATOM 803 N N . LEU A 1 102 ? 20.399 -2.219 -11.113 1.00 82.12 102 LEU A N 1
ATOM 804 C CA . LEU A 1 102 ? 20.932 -1.782 -9.826 1.00 82.12 102 LEU A CA 1
ATOM 805 C C . LEU A 1 102 ? 19.856 -0.985 -9.079 1.00 82.12 102 LEU A C 1
ATOM 807 O O . LEU A 1 102 ? 19.346 0.024 -9.566 1.00 82.12 102 LEU A O 1
ATOM 811 N N . MET A 1 103 ? 19.528 -1.423 -7.864 1.00 86.31 103 MET A N 1
ATOM 812 C CA . MET A 1 103 ? 18.553 -0.756 -7.004 1.00 86.31 103 MET A CA 1
ATOM 813 C C . MET A 1 103 ? 19.217 -0.268 -5.720 1.00 86.31 103 MET A C 1
ATOM 815 O O . MET A 1 103 ? 19.817 -1.054 -4.985 1.00 86.31 103 MET A O 1
ATOM 819 N N . ARG A 1 104 ? 19.070 1.026 -5.428 1.00 91.62 104 ARG A N 1
ATOM 820 C CA . ARG A 1 104 ? 19.479 1.645 -4.156 1.00 91.62 104 ARG A CA 1
ATOM 821 C C . ARG A 1 104 ? 18.264 2.192 -3.421 1.00 91.62 104 ARG A C 1
ATOM 823 O O . ARG A 1 104 ? 17.271 2.537 -4.052 1.00 91.62 104 ARG A O 1
ATOM 830 N N . VAL A 1 105 ? 18.350 2.273 -2.096 1.00 94.19 105 VAL A N 1
ATOM 831 C CA . VAL A 1 105 ? 17.275 2.794 -1.244 1.00 94.19 105 VAL A CA 1
ATOM 832 C C . VAL A 1 105 ? 17.842 3.883 -0.341 1.00 94.19 105 VAL A C 1
ATOM 834 O O . VAL A 1 105 ? 18.816 3.630 0.363 1.00 94.19 105 VAL A O 1
ATOM 837 N N . ASP A 1 106 ? 17.211 5.054 -0.346 1.00 96.25 106 ASP A N 1
ATOM 838 C CA . ASP A 1 106 ? 17.521 6.191 0.521 1.00 96.25 106 ASP A CA 1
ATOM 839 C C . ASP A 1 106 ? 16.300 6.584 1.357 1.00 96.25 106 ASP A C 1
ATOM 841 O O . ASP A 1 106 ? 15.155 6.305 0.998 1.00 96.25 106 ASP A O 1
ATOM 845 N N . PHE A 1 107 ? 16.538 7.262 2.480 1.00 96.31 107 PHE A N 1
ATOM 846 C CA . PHE A 1 107 ? 15.494 7.616 3.440 1.00 96.31 107 PHE A CA 1
ATOM 847 C C . PHE A 1 107 ? 15.490 9.110 3.735 1.00 96.31 107 PHE A C 1
ATOM 849 O O . PHE A 1 107 ? 16.523 9.696 4.061 1.00 96.31 107 PHE A O 1
ATOM 856 N N . ILE A 1 108 ? 14.303 9.716 3.699 1.00 96.75 108 ILE A N 1
ATOM 857 C CA . ILE A 1 108 ? 14.100 11.117 4.077 1.00 96.75 108 ILE A CA 1
ATOM 858 C C . ILE A 1 108 ? 12.999 11.250 5.119 1.00 96.75 108 ILE A C 1
ATOM 860 O O . ILE A 1 108 ? 12.034 10.488 5.143 1.00 96.75 108 ILE A O 1
ATOM 864 N N . ARG A 1 109 ? 13.115 12.264 5.977 1.00 95.00 109 ARG A N 1
ATOM 865 C CA . ARG A 1 109 ? 12.052 12.670 6.898 1.00 95.00 109 ARG A CA 1
ATOM 866 C C . ARG A 1 109 ? 11.648 14.099 6.579 1.00 95.00 109 ARG A C 1
ATOM 868 O O . ARG A 1 109 ? 12.447 15.018 6.737 1.00 95.00 109 ARG A O 1
ATOM 875 N N . VAL A 1 110 ? 10.401 14.277 6.166 1.00 91.19 110 VAL A N 1
ATOM 876 C CA . VAL A 1 110 ? 9.857 15.592 5.818 1.00 91.19 110 VAL A CA 1
ATOM 877 C C . VAL A 1 110 ? 9.231 16.234 7.056 1.00 91.19 110 VAL A C 1
ATOM 879 O O . VAL A 1 110 ? 8.624 15.555 7.886 1.00 91.19 110 VAL A O 1
ATOM 882 N N . LYS A 1 111 ? 9.396 17.550 7.190 1.00 88.06 111 LYS A N 1
ATOM 883 C CA . LYS A 1 111 ? 8.699 18.380 8.175 1.00 88.06 111 LYS A CA 1
ATOM 884 C C . LYS A 1 111 ? 8.012 19.515 7.429 1.00 88.06 111 LYS A C 1
ATOM 886 O O . LYS A 1 111 ? 8.682 20.282 6.744 1.00 88.06 111 LYS A O 1
ATOM 891 N N . SER A 1 112 ? 6.694 19.613 7.553 1.00 85.00 112 SER A N 1
ATOM 892 C CA . SER A 1 112 ? 5.957 20.784 7.087 1.00 85.00 112 SER A CA 1
ATOM 893 C C . SER A 1 112 ? 6.154 21.916 8.093 1.00 85.00 112 SER A C 1
ATOM 895 O O . SER A 1 112 ? 5.790 21.765 9.259 1.00 85.00 112 SER A O 1
ATOM 897 N N . TYR A 1 113 ? 6.716 23.039 7.653 1.00 84.50 113 TYR A N 1
ATOM 898 C CA . TYR A 1 113 ? 6.741 24.271 8.438 1.00 84.50 113 TYR A CA 1
ATOM 899 C C . TYR A 1 113 ? 5.762 25.261 7.818 1.00 84.50 113 TYR A C 1
ATOM 901 O O . TYR A 1 113 ? 5.777 25.477 6.607 1.00 84.50 113 TYR A O 1
ATOM 909 N N . LEU A 1 114 ? 4.916 25.863 8.648 1.00 71.06 114 LEU A N 1
ATOM 910 C CA . LEU A 1 114 ? 4.158 27.045 8.262 1.00 71.06 114 LEU A CA 1
ATOM 911 C C . LEU A 1 114 ? 5.056 28.259 8.502 1.00 71.06 114 LEU A C 1
ATOM 913 O O . LEU A 1 114 ? 5.421 28.547 9.641 1.00 71.06 114 LEU A O 1
ATOM 917 N N . GLN A 1 115 ? 5.432 28.962 7.436 1.00 65.50 115 GLN A N 1
ATOM 918 C CA . GLN A 1 115 ? 6.088 30.259 7.558 1.00 65.50 115 GLN A CA 1
ATOM 919 C C . GLN A 1 115 ? 5.010 31.321 7.795 1.00 65.50 115 GLN A C 1
ATOM 921 O O . GLN A 1 115 ? 4.510 31.931 6.855 1.00 65.50 115 GLN A O 1
ATOM 926 N N . ASN A 1 116 ? 4.644 31.547 9.059 1.00 62.69 116 ASN A N 1
ATOM 927 C CA . ASN A 1 116 ? 3.875 32.730 9.443 1.00 62.69 116 ASN A CA 1
ATOM 928 C C . ASN A 1 116 ? 4.814 33.940 9.440 1.00 62.69 116 ASN A C 1
ATOM 930 O O . ASN A 1 116 ? 5.245 34.410 10.490 1.00 62.69 116 ASN A O 1
ATOM 934 N N . SER A 1 117 ? 5.147 34.462 8.262 1.00 62.03 117 SER A N 1
ATOM 935 C CA . SER A 1 117 ? 5.718 35.804 8.164 1.00 62.03 117 SER A CA 1
ATOM 936 C C . SER A 1 117 ? 4.604 36.839 8.342 1.00 62.03 117 SER A C 1
ATOM 938 O O . SER A 1 117 ? 4.253 37.553 7.408 1.00 62.03 117 SER A O 1
ATOM 940 N N . ALA A 1 118 ? 4.042 36.913 9.549 1.00 59.47 118 ALA A N 1
ATOM 941 C CA . ALA A 1 118 ? 3.482 38.155 10.063 1.00 59.47 118 ALA A CA 1
ATOM 942 C C . ALA A 1 118 ? 4.655 38.935 10.668 1.00 59.47 118 ALA A C 1
ATOM 944 O O . ALA A 1 118 ? 4.860 38.953 11.878 1.00 59.47 118 ALA A O 1
ATOM 945 N N .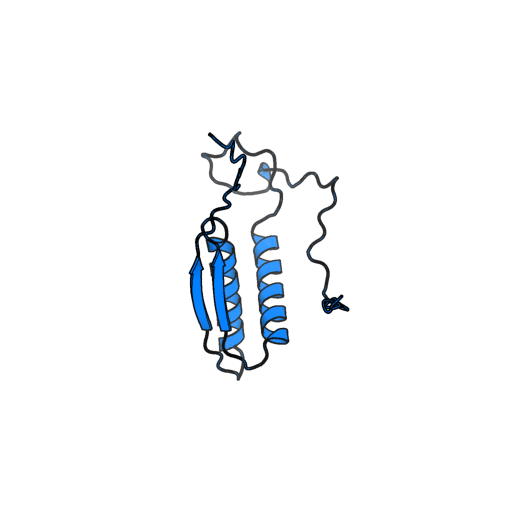 GLY A 1 119 ? 5.498 39.487 9.793 1.00 53.47 119 GLY A N 1
ATOM 946 C CA . GLY A 1 119 ? 6.476 40.485 10.195 1.00 53.47 119 GLY A CA 1
ATOM 947 C C . GLY A 1 119 ? 5.722 41.758 10.546 1.00 53.47 119 GLY A C 1
ATOM 948 O O . GLY A 1 119 ? 5.374 42.528 9.656 1.00 53.47 119 GLY A O 1
ATOM 949 N N . SER A 1 120 ? 5.429 41.949 11.827 1.00 51.03 120 SER A N 1
ATOM 950 C CA . SER A 1 120 ? 5.161 43.278 12.366 1.00 51.03 120 SER A CA 1
ATOM 951 C C . SER A 1 120 ? 6.467 44.077 12.267 1.00 51.03 120 SER A C 1
ATOM 953 O O . SER A 1 120 ? 7.485 43.581 12.752 1.00 51.03 120 SER A O 1
ATOM 955 N N . PRO A 1 121 ? 6.491 45.257 11.627 1.00 59.94 121 PRO A N 1
ATOM 956 C CA . PRO A 1 121 ? 7.627 46.154 11.752 1.00 59.94 121 PRO A CA 1
ATOM 957 C C . PRO A 1 121 ? 7.570 46.779 13.152 1.00 59.94 121 PRO A C 1
ATOM 959 O O . PRO A 1 121 ? 6.587 47.442 13.487 1.00 59.94 121 PRO A O 1
ATOM 962 N N . GLU A 1 122 ? 8.586 46.512 13.971 1.00 43.88 122 GLU A N 1
ATOM 963 C CA . GLU A 1 122 ? 8.990 47.448 15.030 1.00 43.88 122 GLU A CA 1
ATOM 964 C C . GLU A 1 122 ? 9.745 48.628 14.408 1.00 43.88 122 GLU A C 1
ATOM 966 O O . GLU A 1 122 ? 10.510 48.394 13.440 1.00 43.88 122 GLU A O 1
#

Foldseek 3Di:
DDDDDPPPPPDDDDAPDDDPPRQAAAPVVDDDDPVCVVVDDHHRDDPVNLLVRLLVVLVVVCVVQPQEAEEAEAEDDVRPVSSVSNVVSNVVVCVVDPHNHHYHYHYDYDDDDDPPPPPDDD

InterPro domains:
  IPR000836 Phosphoribosyltransferase domain [cd06223] (55-114)
  IPR029057 Phosphoribosyltransferase-like [G3DSA:3.40.50.2020] (7-122)
  IPR029057 Phosphoribosyltransferase-like [SSF53271] (20-115)
  IPR050408 Hypoxanthine-guanine phosphoribosyltransferase [PTHR43340] (13-117)

Organism: Synaphobranchus kaupii (NCBI:txid118154)

Radius of gyration: 20.53 Å; chains: 1; bounding box: 41×61×43 Å

Secondary structure (DSSP, 8-state):
----------SPPP-----TT---B-GGGS---GGGTTT-S-BSS-HHHHHHHHHHHHHHHHHHHTT--EEEEEEETTTHHHHHHHHHHHHHHHHTSS----EEEEEEE-------------

pLDDT: mean 84.81, std 17.34, range [36.94, 98.0]